Protein AF-A0A853IK47-F1 (afdb_monomer)

Sequence (95 aa):
MYAEGLRLYRAGRYDEAIARFAAVQAPTALRVQALKHTAFSYCVTNRLPSCQRAFQDALALAPGFRLSKAERGHPVWGPVFDKALLQSQPARRRR

Radius of gyration: 13.18 Å; Cα contacts (8 Å, |Δi|>4): 118; chains: 1; bounding box: 27×28×47 Å

Solvent-accessible surface area (backbone atoms only — not comparable to full-atom values): 5103 Å² total; per-residue (Å²): 92,56,69,58,15,51,52,29,45,77,68,68,41,34,73,62,12,37,59,29,24,72,69,37,77,67,56,65,71,54,26,35,55,28,26,49,51,37,14,52,39,25,34,80,66,73,37,52,71,60,15,29,47,29,42,32,53,26,35,72,77,33,77,83,67,73,76,53,77,75,59,47,67,37,86,68,53,21,62,39,47,53,52,23,51,64,68,65,40,72,74,70,84,80,122

pLDDT: mean 93.07, std 10.97, range [46.84, 98.5]

Foldseek 3Di:
DQVVLVVCLVVLVLVVSLVVLVPQDDDLVSNLVSLQSNLVSCQVVVVLVSNLVSLLVSCVSPVPDDDDPVVLPDPGSVVSNVVSNVVSPPPPPPD

InterPro domains:
  IPR011990 Tetratricopeptide-like helical domain superfamily [G3DSA:1.25.40.10] (1-75)
  IPR011990 Tetratricopeptide-like helical domain superfamily [SSF48452] (2-65)
  IPR047780 T6SS-associated TssQ-like [NF038027] (4-84)

Mean predicted aligned error: 3.92 Å

Nearest PDB structures (foldseek):
  6vfk-assembly1_A  TM=6.416E-01  e=1.457E-01  synthetic construct
  3u4t-assembly2_B  TM=7.000E-01  e=2.128E-01  Cytophaga hutchinsonii ATCC 33406
  6vl6-assembly1_B  TM=6.316E-01  e=2.246E-01  synthetic construct
  3ffl-assembly2_B  TM=6.043E-01  e=1.495E+00  Homo sapiens
  3ffl-assembly2_D  TM=6.724E-01  e=3.022E+00  Homo sapiens

Structure (mmCIF, N/CA/C/O backbone):
data_AF-A0A853IK47-F1
#
_entry.id   AF-A0A853IK47-F1
#
loop_
_atom_site.group_PDB
_atom_site.id
_atom_site.type_symbol
_atom_site.label_atom_id
_atom_site.label_alt_id
_atom_site.label_comp_id
_atom_site.label_asym_id
_atom_site.label_entity_id
_atom_site.label_seq_id
_atom_site.pdbx_PDB_ins_code
_atom_site.Cartn_x
_atom_site.Cartn_y
_atom_site.Cartn_z
_atom_site.occupancy
_atom_site.B_iso_or_equiv
_atom_site.auth_seq_id
_atom_site.auth_comp_id
_atom_site.auth_asym_id
_atom_site.auth_atom_id
_atom_site.pdbx_PDB_model_num
ATOM 1 N N . MET A 1 1 ? -7.854 10.060 -10.854 1.00 81.62 1 MET A N 1
ATOM 2 C CA . MET A 1 1 ? -6.660 10.048 -9.971 1.00 81.62 1 MET A CA 1
ATOM 3 C C . MET A 1 1 ? -6.225 8.623 -9.647 1.00 81.62 1 MET A C 1
ATOM 5 O O . MET A 1 1 ? -5.172 8.221 -10.119 1.00 81.62 1 MET A O 1
ATOM 9 N N . TYR A 1 2 ? -7.055 7.821 -8.965 1.00 93.69 2 TYR A N 1
ATOM 10 C CA . TYR A 1 2 ? -6.725 6.425 -8.633 1.00 93.69 2 TYR A CA 1
ATOM 11 C C . TYR A 1 2 ? -6.438 5.532 -9.856 1.00 93.69 2 TYR A C 1
ATOM 13 O O . TYR A 1 2 ? -5.408 4.867 -9.895 1.00 93.69 2 TYR A O 1
ATOM 21 N N . ALA A 1 3 ? -7.306 5.557 -10.877 1.00 96.44 3 ALA A N 1
ATOM 22 C CA . ALA A 1 3 ? -7.141 4.736 -12.083 1.00 96.44 3 ALA A CA 1
ATOM 23 C C . ALA A 1 3 ? -5.807 4.998 -12.807 1.00 96.44 3 ALA A C 1
ATOM 25 O O . ALA A 1 3 ? -5.150 4.070 -13.270 1.00 96.44 3 ALA A O 1
ATOM 26 N N . GLU A 1 4 ? -5.377 6.258 -12.836 1.00 96.44 4 GLU A N 1
ATOM 27 C CA . GLU A 1 4 ? -4.102 6.647 -13.434 1.00 96.44 4 GLU A CA 1
ATOM 28 C C . GLU A 1 4 ? -2.909 6.181 -12.592 1.00 96.44 4 GLU A C 1
ATOM 30 O O . GLU A 1 4 ? -1.946 5.647 -13.136 1.00 96.44 4 GLU A O 1
ATOM 35 N N . GLY A 1 5 ? -2.994 6.283 -11.260 1.00 97.38 5 GLY A N 1
ATOM 36 C CA . GLY A 1 5 ? -1.997 5.678 -10.372 1.00 97.38 5 GLY A CA 1
ATOM 37 C C . GLY A 1 5 ? -1.875 4.167 -10.585 1.00 97.38 5 GLY A C 1
ATOM 38 O O . GLY A 1 5 ? -0.770 3.638 -10.653 1.00 97.38 5 GLY A O 1
ATOM 39 N N . LEU A 1 6 ? -2.997 3.470 -10.787 1.00 97.88 6 LEU A N 1
ATOM 40 C CA . LEU A 1 6 ? -2.998 2.033 -11.059 1.00 97.88 6 LEU A CA 1
ATOM 41 C C . LEU A 1 6 ? -2.357 1.692 -12.411 1.00 97.88 6 LEU A C 1
ATOM 43 O O . LEU A 1 6 ? -1.638 0.697 -12.516 1.00 97.88 6 LEU A O 1
ATOM 47 N N . ARG A 1 7 ? -2.583 2.518 -13.439 1.00 98.25 7 ARG A N 1
ATOM 48 C CA . ARG A 1 7 ? -1.923 2.377 -14.743 1.00 98.25 7 ARG A CA 1
ATOM 49 C C . ARG A 1 7 ? -0.406 2.528 -14.612 1.00 98.25 7 ARG A C 1
ATOM 51 O O . ARG A 1 7 ? 0.329 1.696 -15.134 1.00 98.25 7 ARG A O 1
ATOM 58 N N . LEU A 1 8 ? 0.054 3.543 -13.879 1.00 98.38 8 LEU A N 1
ATOM 59 C CA . LEU A 1 8 ? 1.479 3.784 -13.623 1.00 98.38 8 LEU A CA 1
ATOM 60 C C . LEU A 1 8 ? 2.118 2.647 -12.817 1.00 98.38 8 LEU A C 1
ATOM 62 O O . LEU A 1 8 ? 3.186 2.168 -13.185 1.00 98.38 8 LEU A O 1
ATOM 66 N N . TYR A 1 9 ? 1.431 2.157 -11.781 1.00 97.94 9 TYR A N 1
ATOM 67 C CA . TYR A 1 9 ? 1.873 1.014 -10.979 1.00 97.94 9 TYR A CA 1
ATOM 68 C C . TYR A 1 9 ? 2.083 -0.237 -11.841 1.00 97.94 9 TYR A C 1
ATOM 70 O O . TYR A 1 9 ? 3.137 -0.863 -11.780 1.00 97.94 9 TYR A O 1
ATOM 78 N N . ARG A 1 10 ? 1.107 -0.570 -12.696 1.00 97.38 10 ARG A N 1
ATOM 79 C CA . ARG A 1 10 ? 1.197 -1.715 -13.620 1.00 97.38 10 ARG A CA 1
ATOM 80 C C . ARG A 1 10 ? 2.299 -1.553 -14.667 1.00 97.38 10 ARG A C 1
ATOM 82 O O . ARG A 1 10 ? 2.831 -2.550 -15.133 1.00 97.38 10 ARG A O 1
ATOM 89 N N . ALA A 1 11 ? 2.646 -0.316 -15.012 1.00 97.81 11 ALA A N 1
ATOM 90 C CA . ALA A 1 11 ? 3.756 0.004 -15.904 1.00 97.81 11 ALA A CA 1
ATOM 91 C C . ALA A 1 11 ? 5.128 0.022 -15.196 1.00 97.81 11 ALA A C 1
ATOM 93 O O . ALA A 1 11 ? 6.120 0.384 -15.820 1.00 97.81 11 ALA A O 1
ATOM 94 N N . GLY A 1 12 ? 5.199 -0.295 -13.896 1.00 97.62 12 GLY A N 1
ATOM 95 C CA . GLY A 1 12 ? 6.439 -0.250 -13.112 1.00 97.62 12 GLY A CA 1
ATOM 96 C C . GLY A 1 12 ? 6.904 1.162 -12.728 1.00 97.62 12 GLY A C 1
ATOM 97 O O . GLY A 1 12 ? 7.971 1.325 -12.142 1.00 97.62 12 GLY A O 1
ATOM 98 N N . ARG A 1 13 ? 6.109 2.201 -13.016 1.00 98.25 13 ARG A N 1
ATOM 99 C CA . ARG A 1 13 ? 6.413 3.609 -12.705 1.00 98.25 13 ARG A CA 1
ATOM 100 C C . ARG A 1 13 ? 5.982 3.936 -11.276 1.00 98.25 13 ARG A C 1
ATOM 102 O O . ARG A 1 13 ? 5.025 4.676 -11.047 1.00 98.25 13 ARG A O 1
ATOM 109 N N . TYR A 1 14 ? 6.658 3.323 -10.309 1.00 97.88 14 TYR A N 1
ATOM 110 C CA . TYR A 1 14 ? 6.227 3.301 -8.909 1.00 97.88 14 TYR A CA 1
ATOM 111 C C . TYR A 1 14 ? 6.195 4.681 -8.245 1.00 97.88 14 TYR A C 1
ATOM 113 O O . TYR A 1 14 ? 5.230 4.987 -7.551 1.00 97.88 14 TYR A O 1
ATOM 121 N N . ASP A 1 15 ? 7.191 5.537 -8.479 1.00 97.69 15 ASP A N 1
ATOM 122 C CA . ASP A 1 15 ? 7.238 6.871 -7.857 1.00 97.69 15 ASP A CA 1
ATOM 123 C C . ASP A 1 15 ? 6.114 7.782 -8.346 1.00 97.69 15 ASP A C 1
ATOM 125 O O . ASP A 1 15 ? 5.463 8.483 -7.568 1.00 97.69 15 ASP A O 1
ATOM 129 N N . GLU A 1 16 ? 5.806 7.704 -9.634 1.00 97.94 16 GLU A N 1
ATOM 130 C CA . GLU A 1 16 ? 4.702 8.455 -10.214 1.00 97.94 16 GLU A CA 1
ATOM 131 C C . GLU A 1 16 ? 3.354 7.903 -9.760 1.00 97.94 16 GLU A C 1
ATOM 133 O O . GLU A 1 16 ? 2.442 8.673 -9.458 1.00 97.94 16 GLU A O 1
ATOM 138 N N . ALA A 1 17 ? 3.230 6.577 -9.651 1.00 98.38 17 ALA A N 1
ATOM 139 C CA . ALA A 1 17 ? 2.044 5.943 -9.095 1.00 98.38 17 ALA A CA 1
ATOM 140 C C . ALA A 1 17 ? 1.776 6.429 -7.663 1.00 98.38 17 ALA A C 1
ATOM 142 O O . ALA A 1 17 ? 0.657 6.849 -7.367 1.00 98.38 17 ALA A O 1
ATOM 143 N N . ILE A 1 18 ? 2.806 6.456 -6.807 1.00 98.19 18 ILE A N 1
ATOM 144 C CA . ILE A 1 18 ? 2.731 6.967 -5.430 1.00 98.19 18 ILE A CA 1
ATOM 145 C C . ILE A 1 18 ? 2.212 8.410 -5.412 1.00 98.19 18 ILE A C 1
ATOM 147 O O . ILE A 1 18 ? 1.270 8.710 -4.674 1.00 98.19 18 ILE A O 1
ATOM 151 N N . ALA A 1 19 ? 2.752 9.287 -6.264 1.00 97.50 19 ALA A N 1
ATOM 152 C CA . ALA A 1 19 ? 2.289 10.671 -6.360 1.00 97.50 19 ALA A CA 1
ATOM 153 C C . ALA A 1 19 ? 0.802 10.763 -6.759 1.00 97.50 19 ALA A C 1
ATOM 155 O O . ALA A 1 19 ? 0.050 11.559 -6.195 1.00 97.50 19 ALA A O 1
ATOM 156 N N . ARG A 1 20 ? 0.334 9.916 -7.689 1.00 97.69 20 ARG A N 1
ATOM 157 C CA . ARG A 1 20 ? -1.089 9.882 -8.084 1.00 97.69 20 ARG A CA 1
ATOM 158 C C . ARG A 1 20 ? -1.998 9.299 -7.007 1.00 97.69 20 ARG A C 1
ATOM 160 O O . ARG A 1 20 ? -3.140 9.743 -6.889 1.00 97.69 20 ARG A O 1
ATOM 167 N N . PHE A 1 21 ? -1.521 8.329 -6.231 1.00 98.12 21 PHE A N 1
ATOM 168 C CA . PHE A 1 21 ? -2.264 7.766 -5.105 1.00 98.12 21 PHE A CA 1
ATOM 169 C C . PHE A 1 21 ? -2.404 8.760 -3.951 1.00 98.12 21 PHE A C 1
ATOM 171 O O . PHE A 1 21 ? -3.468 8.810 -3.340 1.00 98.12 21 PHE A O 1
ATOM 178 N N . ALA A 1 22 ? -1.393 9.598 -3.700 1.00 95.75 22 ALA A N 1
ATOM 179 C CA . ALA A 1 22 ? -1.442 10.633 -2.664 1.00 95.75 22 ALA A CA 1
ATOM 180 C C . ALA A 1 22 ? -2.548 11.681 -2.895 1.00 95.75 22 ALA A C 1
ATOM 182 O O . ALA A 1 22 ? -3.057 12.259 -1.940 1.00 95.75 22 ALA A O 1
ATOM 183 N N . ALA A 1 23 ? -2.964 11.896 -4.147 1.00 96.19 23 ALA A N 1
ATOM 184 C CA . ALA A 1 23 ? -4.064 12.798 -4.487 1.00 96.19 23 ALA A CA 1
ATOM 185 C C . ALA A 1 23 ? -5.466 12.202 -4.221 1.00 96.19 23 ALA A C 1
ATOM 187 O O . ALA A 1 23 ? -6.475 12.892 -4.373 1.00 96.19 23 ALA A O 1
ATOM 188 N N . VAL A 1 24 ? -5.571 10.917 -3.861 1.00 96.31 24 VAL A N 1
ATOM 189 C CA . VAL A 1 24 ? -6.858 10.242 -3.635 1.00 96.31 24 VAL A CA 1
ATOM 190 C C . VAL A 1 24 ? -7.356 10.509 -2.215 1.00 96.31 24 VAL A C 1
ATOM 192 O O . VAL A 1 24 ? -6.972 9.823 -1.270 1.00 96.31 24 VAL A O 1
ATOM 195 N N . GLN A 1 25 ? -8.273 11.467 -2.078 1.00 92.81 25 GLN A N 1
ATOM 196 C CA . GLN A 1 25 ? -8.788 11.886 -0.768 1.00 92.81 25 GLN A CA 1
ATOM 197 C C . GLN A 1 25 ? -10.116 11.224 -0.378 1.00 92.81 25 GLN A C 1
ATOM 199 O O . GLN A 1 25 ? -10.356 10.986 0.806 1.00 92.81 25 GLN A O 1
ATOM 204 N N . ALA A 1 26 ? -10.965 10.894 -1.355 1.00 91.44 26 ALA A N 1
ATOM 205 C CA . ALA A 1 26 ? -12.295 10.333 -1.133 1.00 91.44 26 ALA A CA 1
ATOM 206 C C . ALA A 1 26 ? -12.741 9.428 -2.304 1.00 91.44 26 ALA A C 1
ATOM 208 O O . ALA A 1 26 ? -12.243 9.589 -3.422 1.00 91.44 26 ALA A O 1
ATOM 209 N N . PRO A 1 27 ? -13.687 8.496 -2.073 1.00 95.44 27 PRO A N 1
ATOM 210 C CA . PRO A 1 27 ? -14.191 8.072 -0.760 1.00 95.44 27 PRO A CA 1
ATOM 211 C C . PRO A 1 27 ? -13.119 7.319 0.049 1.00 95.44 27 PRO A C 1
ATOM 213 O O . PRO A 1 27 ? -12.131 6.847 -0.515 1.00 95.44 27 PRO A O 1
ATOM 216 N N . THR A 1 28 ? -13.314 7.162 1.364 1.00 96.00 28 THR A N 1
ATOM 217 C CA . THR A 1 28 ? -12.350 6.485 2.261 1.00 96.00 28 THR A CA 1
ATOM 218 C C . THR A 1 28 ? -11.940 5.106 1.747 1.00 96.00 28 THR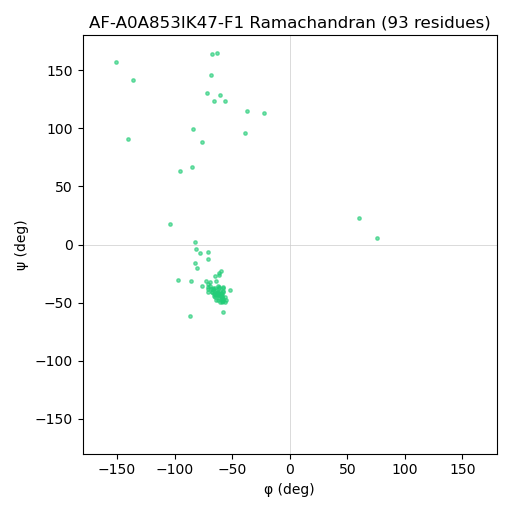 A C 1
ATOM 220 O O . THR A 1 28 ? -10.761 4.764 1.780 1.00 96.00 28 THR A O 1
ATOM 223 N N . ALA A 1 29 ? -12.880 4.338 1.186 1.00 95.69 29 ALA A N 1
ATOM 224 C CA . ALA A 1 29 ? -12.590 3.039 0.584 1.00 95.69 29 ALA A CA 1
ATOM 225 C C . ALA A 1 29 ? -11.556 3.134 -0.554 1.00 95.69 29 ALA A C 1
ATOM 227 O O . ALA A 1 29 ? -10.628 2.328 -0.618 1.00 95.69 29 ALA A O 1
ATOM 228 N N . LEU A 1 30 ? -11.668 4.147 -1.420 1.00 97.00 30 LEU A N 1
ATOM 229 C CA . LEU A 1 30 ? -10.725 4.367 -2.516 1.00 97.00 30 LEU A CA 1
ATOM 230 C C . LEU A 1 30 ? -9.367 4.855 -1.999 1.00 97.00 30 LEU A C 1
ATOM 232 O O . LEU A 1 30 ? -8.332 4.430 -2.507 1.00 97.00 30 LEU A O 1
ATOM 236 N N . ARG A 1 31 ? -9.359 5.684 -0.948 1.00 97.56 31 ARG A N 1
ATOM 237 C CA . ARG A 1 31 ? -8.130 6.117 -0.267 1.00 97.56 31 ARG A CA 1
ATOM 238 C C . ARG A 1 31 ? -7.378 4.940 0.363 1.00 97.56 31 ARG A C 1
ATOM 240 O O . ARG A 1 31 ? -6.162 4.855 0.225 1.00 97.56 31 ARG A O 1
ATOM 247 N N . VAL A 1 32 ? -8.082 3.985 0.974 1.00 98.06 32 VAL A N 1
ATOM 248 C CA . VAL A 1 32 ? -7.483 2.739 1.493 1.00 98.06 32 VAL A CA 1
ATOM 249 C C . VAL A 1 32 ? -6.868 1.910 0.362 1.00 98.06 32 VAL A C 1
ATOM 251 O O . VAL A 1 32 ? -5.743 1.429 0.496 1.00 98.06 32 VAL A O 1
ATOM 254 N N . GLN A 1 33 ? -7.548 1.783 -0.784 1.00 97.88 33 GLN A N 1
ATOM 255 C CA . GLN A 1 33 ? -6.976 1.094 -1.948 1.00 97.88 33 GLN A CA 1
ATOM 256 C C . GLN A 1 33 ? -5.752 1.824 -2.523 1.00 97.88 33 GLN A C 1
ATOM 258 O O . GLN A 1 33 ? -4.794 1.175 -2.943 1.00 97.88 33 GLN A O 1
ATOM 263 N N . ALA A 1 34 ? -5.760 3.158 -2.532 1.00 98.31 34 ALA A N 1
ATOM 264 C CA . ALA A 1 34 ? -4.617 3.964 -2.951 1.00 98.31 34 ALA A CA 1
ATOM 265 C C . ALA A 1 34 ? -3.412 3.728 -2.026 1.00 98.31 34 ALA A C 1
ATOM 267 O O . ALA A 1 34 ? -2.326 3.413 -2.506 1.00 98.31 34 ALA A O 1
ATOM 268 N N . LEU A 1 35 ? -3.619 3.761 -0.705 1.00 98.38 35 LEU A N 1
ATOM 269 C CA . LEU A 1 35 ? -2.580 3.470 0.288 1.00 98.38 35 LEU A CA 1
ATOM 270 C C . LEU A 1 35 ? -2.034 2.041 0.172 1.00 98.38 35 LEU A C 1
ATOM 272 O O . LEU A 1 35 ? -0.825 1.849 0.284 1.00 98.38 35 LEU A O 1
ATOM 276 N N . LYS A 1 36 ? -2.885 1.049 -0.129 1.00 98.31 36 LYS A N 1
ATOM 277 C CA . LYS A 1 36 ? -2.440 -0.324 -0.418 1.00 98.31 36 LYS A CA 1
ATOM 278 C C . LYS A 1 36 ? -1.433 -0.354 -1.572 1.00 98.31 36 LYS A C 1
ATOM 280 O O . LYS A 1 36 ? -0.372 -0.961 -1.450 1.00 98.31 36 LYS A O 1
ATOM 285 N N . HIS A 1 37 ? -1.743 0.302 -2.690 1.00 98.38 37 HIS A N 1
ATOM 286 C CA . HIS A 1 37 ? -0.841 0.322 -3.844 1.00 98.38 37 HIS A CA 1
ATOM 287 C C . HIS A 1 37 ? 0.399 1.190 -3.623 1.00 98.38 37 HIS A C 1
ATOM 289 O O . HIS A 1 37 ? 1.473 0.835 -4.111 1.00 98.38 37 HIS A O 1
ATOM 295 N N . THR A 1 38 ? 0.298 2.263 -2.838 1.00 98.50 38 THR A N 1
ATOM 296 C CA . THR A 1 38 ? 1.460 3.012 -2.339 1.00 98.50 38 THR A CA 1
ATOM 297 C C . THR A 1 38 ? 2.388 2.106 -1.526 1.00 98.50 38 THR A C 1
ATOM 299 O O . THR A 1 38 ? 3.589 2.074 -1.786 1.00 98.50 38 THR A O 1
ATOM 302 N N . ALA A 1 39 ? 1.845 1.304 -0.604 1.00 98.38 39 ALA A N 1
ATOM 303 C CA . ALA A 1 39 ? 2.626 0.353 0.181 1.00 98.38 39 ALA A CA 1
ATOM 304 C C . ALA A 1 39 ? 3.320 -0.681 -0.717 1.00 98.38 39 ALA A C 1
ATOM 306 O O . ALA A 1 39 ? 4.535 -0.848 -0.636 1.00 98.38 39 ALA A O 1
ATOM 307 N N . PHE A 1 40 ? 2.587 -1.307 -1.644 1.00 98.31 40 PHE A N 1
ATOM 308 C CA . PHE A 1 40 ? 3.177 -2.243 -2.607 1.00 98.31 40 PHE A CA 1
ATOM 309 C C . PHE A 1 40 ? 4.309 -1.603 -3.412 1.00 98.31 40 PHE A C 1
ATOM 311 O O . PHE A 1 40 ? 5.377 -2.199 -3.521 1.00 98.31 40 PHE A O 1
ATOM 318 N N . SER A 1 41 ? 4.104 -0.380 -3.907 1.00 98.25 41 SER A N 1
ATOM 319 C CA . SER A 1 41 ? 5.103 0.384 -4.665 1.00 98.25 41 SER A CA 1
ATOM 320 C C . SER A 1 41 ? 6.381 0.614 -3.856 1.00 98.25 41 SER A C 1
ATOM 322 O O . SER A 1 41 ? 7.480 0.393 -4.361 1.00 98.25 41 SER A O 1
ATOM 324 N N . TYR A 1 42 ? 6.264 0.990 -2.579 1.00 98.50 42 TYR A N 1
ATOM 325 C CA . TYR A 1 42 ? 7.419 1.120 -1.688 1.00 98.50 42 TYR A CA 1
ATOM 326 C C . TYR A 1 42 ? 8.108 -0.218 -1.419 1.00 98.50 42 TYR A C 1
ATOM 328 O O . TYR A 1 42 ? 9.334 -0.294 -1.446 1.00 98.50 42 TYR A O 1
ATOM 336 N N . CYS A 1 43 ? 7.342 -1.284 -1.195 1.00 97.62 43 CYS A N 1
ATOM 337 C CA . CYS A 1 43 ? 7.901 -2.601 -0.914 1.00 97.62 43 CYS A CA 1
ATOM 338 C C . CYS A 1 43 ? 8.712 -3.157 -2.096 1.00 97.62 43 CYS A C 1
ATOM 340 O O . CYS A 1 43 ? 9.847 -3.582 -1.901 1.00 97.62 43 CYS A O 1
ATOM 342 N N . VAL A 1 44 ? 8.183 -3.105 -3.323 1.00 96.81 44 VAL A N 1
ATOM 343 C CA . VAL A 1 44 ? 8.895 -3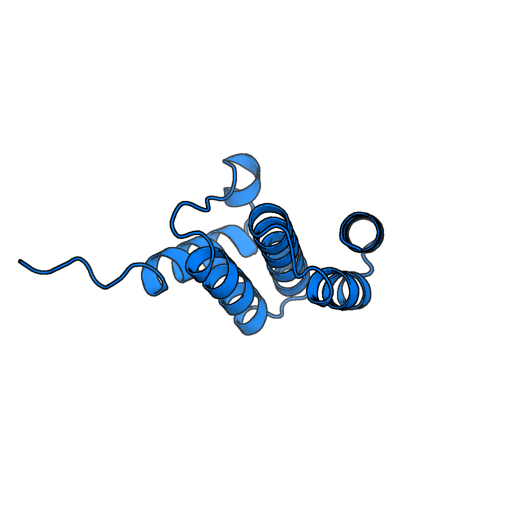.620 -4.514 1.00 96.81 44 VAL A CA 1
ATOM 344 C C . VAL A 1 44 ? 10.087 -2.756 -4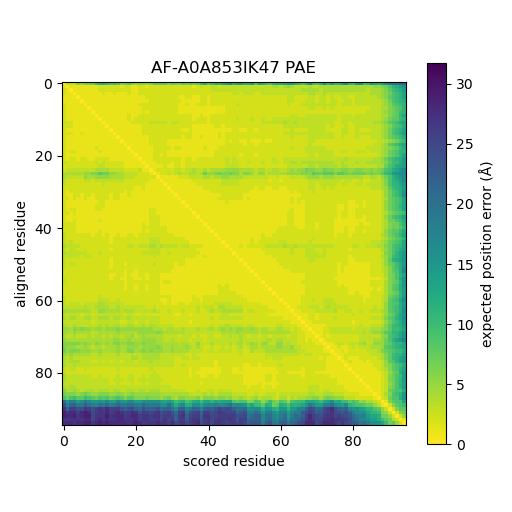.933 1.00 96.81 44 VAL A C 1
ATOM 346 O O . VAL A 1 44 ? 10.920 -3.195 -5.715 1.00 96.81 44 VAL A O 1
ATOM 349 N N . THR A 1 45 ? 10.200 -1.546 -4.382 1.00 96.94 45 THR A N 1
ATOM 350 C CA . THR A 1 45 ? 11.353 -0.647 -4.559 1.00 96.94 45 THR A CA 1
ATOM 351 C C . THR A 1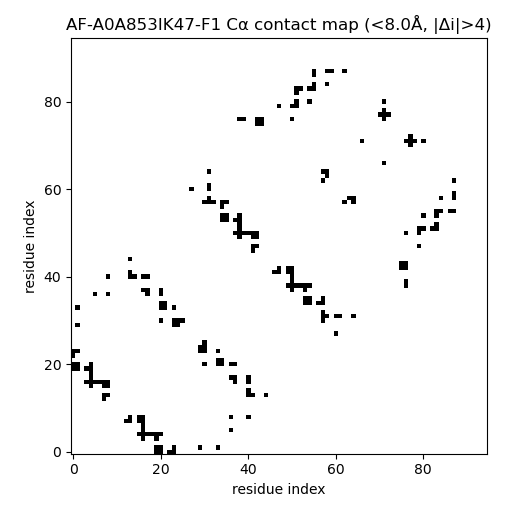 45 ? 12.270 -0.617 -3.331 1.00 96.94 45 THR A C 1
ATOM 353 O O . THR A 1 45 ? 13.062 0.307 -3.171 1.00 96.94 45 THR A O 1
ATOM 356 N N . ASN A 1 46 ? 12.163 -1.619 -2.450 1.00 96.25 46 ASN A N 1
ATOM 357 C CA . ASN A 1 46 ? 12.996 -1.807 -1.257 1.00 96.25 46 ASN A CA 1
ATOM 358 C C . ASN A 1 46 ? 12.946 -0.659 -0.220 1.00 96.25 46 ASN A C 1
ATOM 360 O O . ASN A 1 46 ? 13.838 -0.501 0.611 1.00 96.25 46 ASN A O 1
ATOM 364 N N . ARG A 1 47 ? 11.872 0.138 -0.215 1.00 97.94 47 ARG A N 1
ATOM 365 C CA . ARG A 1 47 ? 11.631 1.232 0.745 1.00 97.94 47 ARG A CA 1
ATOM 366 C C . ARG A 1 47 ? 10.752 0.750 1.898 1.00 97.94 47 ARG A C 1
ATOM 368 O O . ARG A 1 47 ? 9.621 1.199 2.086 1.00 97.94 47 ARG A O 1
ATOM 375 N N . LEU A 1 48 ? 11.266 -0.212 2.665 1.00 96.19 48 LEU A N 1
ATOM 376 C CA . LEU A 1 48 ? 10.483 -0.952 3.664 1.00 96.19 48 LEU A CA 1
ATOM 377 C C . LEU A 1 48 ? 9.854 -0.081 4.772 1.00 96.19 48 LEU A C 1
ATOM 379 O O . LEU A 1 48 ? 8.680 -0.311 5.073 1.00 96.19 48 LEU A O 1
ATOM 383 N N . PRO A 1 49 ? 10.533 0.938 5.347 1.00 96.69 49 PRO A N 1
ATOM 384 C CA . PRO A 1 49 ? 9.909 1.808 6.349 1.00 96.69 49 PRO A CA 1
ATOM 385 C C . PRO A 1 49 ? 8.675 2.545 5.809 1.00 96.69 49 PRO A C 1
ATOM 387 O O . PRO A 1 49 ? 7.632 2.581 6.462 1.00 96.69 49 PRO A O 1
ATOM 390 N N . SER A 1 50 ? 8.761 3.068 4.582 1.00 97.94 50 SER A N 1
ATOM 391 C CA . SER A 1 50 ? 7.645 3.735 3.901 1.00 97.94 50 SER A CA 1
ATOM 392 C C . SER A 1 50 ? 6.528 2.756 3.536 1.00 97.94 50 SER A C 1
ATOM 394 O O . SER A 1 50 ? 5.354 3.087 3.689 1.00 97.94 50 SER A O 1
ATOM 396 N N . CYS A 1 51 ? 6.876 1.533 3.117 1.00 97.94 51 CYS A N 1
ATOM 397 C CA . CYS A 1 51 ? 5.897 0.476 2.857 1.00 97.94 51 CYS A CA 1
ATOM 398 C C . CYS A 1 51 ? 5.069 0.155 4.110 1.00 97.94 51 CYS A C 1
ATOM 400 O O . CYS A 1 51 ? 3.838 0.163 4.068 1.00 97.94 51 CYS A O 1
ATOM 402 N N . GLN A 1 52 ? 5.745 -0.065 5.240 1.00 97.56 52 GLN A N 1
ATOM 403 C CA . GLN A 1 52 ? 5.100 -0.344 6.520 1.00 97.56 52 GLN A CA 1
ATOM 404 C C . GLN A 1 52 ? 4.190 0.812 6.945 1.00 97.56 52 GLN A C 1
ATOM 406 O O . GLN A 1 52 ? 3.046 0.581 7.338 1.00 97.56 52 GLN A O 1
ATOM 411 N N . ARG A 1 53 ? 4.668 2.056 6.815 1.00 98.00 53 ARG A N 1
ATOM 412 C CA . ARG A 1 53 ? 3.890 3.245 7.171 1.00 98.00 53 ARG A CA 1
ATOM 413 C C . ARG A 1 53 ? 2.622 3.390 6.330 1.00 98.00 53 ARG A C 1
ATOM 415 O O . ARG A 1 53 ? 1.557 3.626 6.886 1.00 98.00 53 ARG A O 1
ATOM 422 N N . ALA A 1 54 ? 2.702 3.170 5.019 1.00 98.06 54 ALA A N 1
ATOM 423 C CA . ALA A 1 54 ? 1.532 3.241 4.145 1.00 98.06 54 ALA A CA 1
ATOM 424 C C . ALA A 1 54 ? 0.455 2.201 4.517 1.00 98.06 54 ALA A C 1
ATOM 426 O O . ALA A 1 54 ? -0.740 2.503 4.477 1.00 98.06 54 ALA A O 1
ATOM 427 N N . PHE A 1 55 ? 0.852 0.995 4.946 1.00 98.12 55 PHE A N 1
ATOM 428 C CA . PHE A 1 55 ? -0.098 0.021 5.491 1.00 98.12 55 PHE A CA 1
ATOM 429 C C . PHE A 1 55 ? -0.705 0.461 6.824 1.00 98.12 55 PHE A C 1
ATOM 431 O O . PHE A 1 55 ? -1.906 0.287 7.020 1.00 98.12 55 PHE A O 1
ATOM 438 N N . GLN A 1 56 ? 0.089 1.040 7.727 1.00 97.62 56 GLN A N 1
ATOM 439 C CA . GLN A 1 56 ? -0.422 1.581 8.990 1.00 97.62 56 GLN A CA 1
ATOM 440 C C . GLN A 1 56 ? -1.446 2.693 8.749 1.00 97.62 56 GLN A C 1
ATOM 442 O O . GLN A 1 56 ? -2.494 2.696 9.387 1.00 97.62 56 GLN A O 1
ATOM 447 N N . ASP A 1 57 ? -1.189 3.588 7.794 1.00 97.31 57 ASP A N 1
ATOM 448 C CA . ASP A 1 57 ? -2.124 4.652 7.428 1.00 97.31 57 ASP A CA 1
ATOM 449 C C . ASP A 1 57 ? -3.426 4.067 6.842 1.00 97.31 57 ASP A C 1
ATOM 451 O O . ASP A 1 57 ? -4.522 4.525 7.170 1.00 97.31 57 ASP A O 1
ATOM 455 N N . ALA A 1 58 ? -3.337 3.006 6.028 1.00 97.50 58 ALA A N 1
ATOM 456 C CA . ALA A 1 58 ? -4.516 2.295 5.524 1.00 97.50 58 ALA A CA 1
ATOM 457 C C . ALA A 1 58 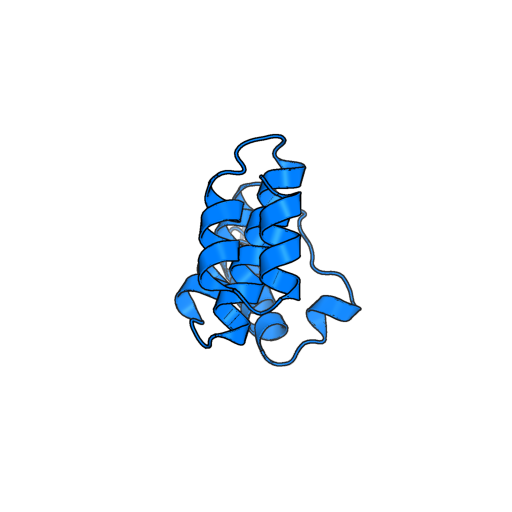? -5.332 1.657 6.663 1.00 97.50 58 ALA A C 1
ATOM 459 O O . ALA A 1 58 ? -6.560 1.755 6.677 1.00 97.50 58 ALA A O 1
ATOM 460 N N . LEU A 1 59 ? -4.653 1.037 7.631 1.00 96.75 59 LEU A N 1
ATOM 461 C CA . LEU A 1 59 ? -5.264 0.414 8.807 1.00 96.75 59 LEU A CA 1
ATOM 462 C C . LEU A 1 59 ? -5.858 1.442 9.776 1.00 96.75 59 LEU A C 1
ATOM 464 O O . LEU A 1 59 ? -6.880 1.163 10.396 1.00 96.75 59 LEU A O 1
ATOM 468 N N . ALA A 1 60 ? -5.271 2.634 9.882 1.00 95.81 60 ALA A N 1
ATOM 469 C CA . ALA A 1 60 ? -5.821 3.729 10.675 1.00 95.81 60 ALA A CA 1
ATOM 470 C C . ALA A 1 60 ? -7.148 4.246 10.091 1.00 95.81 60 ALA A C 1
ATOM 472 O O . ALA A 1 60 ? -8.069 4.559 10.841 1.00 95.81 60 ALA A O 1
ATOM 473 N N . LEU A 1 61 ? -7.269 4.295 8.758 1.00 95.75 61 LEU A N 1
ATOM 474 C CA . LEU A 1 61 ? -8.517 4.667 8.078 1.00 95.75 61 LEU A CA 1
ATOM 475 C C . LEU A 1 61 ? -9.561 3.546 8.091 1.00 95.75 61 LEU A C 1
ATOM 477 O O . LEU A 1 61 ? -10.759 3.814 8.153 1.00 95.75 61 LEU A O 1
ATOM 481 N N . ALA A 1 62 ? -9.116 2.294 7.995 1.00 95.38 62 ALA A N 1
ATOM 482 C CA . ALA A 1 62 ? -9.976 1.121 7.990 1.00 95.38 62 ALA A CA 1
ATOM 483 C C . ALA A 1 62 ? -9.334 -0.018 8.802 1.00 95.38 62 ALA A C 1
ATOM 485 O O . ALA A 1 62 ? -8.640 -0.861 8.232 1.00 95.38 62 ALA A O 1
ATOM 486 N N . PRO A 1 63 ? -9.614 -0.125 10.116 1.00 94.38 63 PRO A N 1
ATOM 487 C CA . PRO A 1 63 ? -9.037 -1.173 10.972 1.00 94.38 63 PRO A CA 1
ATOM 488 C C . PRO A 1 63 ? -9.365 -2.608 10.525 1.00 94.38 63 PRO A C 1
ATOM 490 O O . PRO A 1 63 ? -8.638 -3.559 10.830 1.00 94.38 63 PRO A O 1
ATOM 493 N N . GLY A 1 64 ? -10.457 -2.777 9.772 1.00 93.50 64 GLY A N 1
ATOM 494 C CA . GLY A 1 64 ? -10.861 -4.037 9.142 1.00 93.50 64 GLY A CA 1
ATOM 495 C C . GLY A 1 64 ? -10.150 -4.356 7.821 1.00 93.50 64 GLY A C 1
ATOM 496 O O . GLY A 1 64 ? -10.372 -5.430 7.271 1.00 93.50 64 GLY A O 1
ATOM 497 N N . PHE A 1 65 ? -9.300 -3.466 7.297 1.00 95.38 65 PHE A N 1
ATOM 498 C CA . PHE A 1 65 ? -8.583 -3.686 6.042 1.00 95.38 65 PHE A CA 1
ATOM 499 C C . PHE A 1 65 ? -7.679 -4.918 6.131 1.00 95.38 65 PHE A C 1
ATOM 501 O O . PHE A 1 65 ? -6.881 -5.069 7.060 1.00 95.38 65 PHE A O 1
ATOM 508 N N . ARG A 1 66 ? -7.802 -5.815 5.153 1.00 94.94 66 ARG A N 1
ATOM 509 C CA . ARG A 1 66 ? -6.985 -7.023 5.032 1.00 94.94 66 ARG A CA 1
ATOM 510 C C . ARG A 1 66 ? -6.552 -7.197 3.585 1.00 94.94 66 ARG A C 1
ATOM 512 O O . ARG A 1 66 ? -7.340 -6.978 2.668 1.00 94.94 66 ARG A O 1
ATOM 519 N N . LEU A 1 67 ? -5.312 -7.637 3.402 1.00 95.75 67 LEU A N 1
ATOM 520 C CA . LEU A 1 67 ? -4.848 -8.156 2.123 1.00 95.75 67 LEU A CA 1
ATOM 521 C C . LEU A 1 67 ? -5.534 -9.492 1.808 1.00 95.75 67 LEU A C 1
ATOM 523 O O . LEU A 1 67 ? -5.801 -10.298 2.708 1.00 95.75 67 LEU A O 1
ATOM 527 N N . SER A 1 68 ? -5.795 -9.734 0.525 1.00 94.12 68 SER A N 1
ATOM 528 C CA . SER A 1 68 ? -6.284 -11.027 0.042 1.00 94.12 68 SER A CA 1
ATOM 529 C C . SER A 1 68 ? -5.252 -12.137 0.280 1.00 94.12 68 SER A C 1
ATOM 531 O O . SER A 1 68 ? -4.072 -11.881 0.529 1.00 94.12 68 SER A O 1
ATOM 533 N N . LYS A 1 69 ? -5.679 -13.404 0.183 1.00 89.88 69 LYS A N 1
ATOM 534 C CA . LYS A 1 69 ? -4.776 -14.559 0.346 1.00 89.88 69 LYS A CA 1
ATOM 535 C C . LYS A 1 69 ? -3.612 -14.524 -0.653 1.00 89.88 69 LYS A C 1
ATOM 537 O O . LYS A 1 69 ? -2.485 -14.800 -0.260 1.00 89.88 69 LYS A O 1
ATOM 542 N N .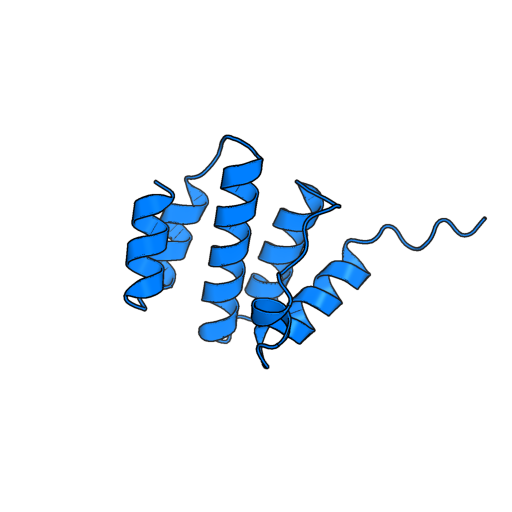 ALA A 1 70 ? -3.886 -14.147 -1.903 1.00 91.25 70 ALA A N 1
ATOM 543 C CA . ALA A 1 70 ? -2.871 -14.024 -2.944 1.00 91.25 70 ALA A CA 1
ATOM 544 C C . ALA A 1 70 ? -1.876 -12.894 -2.639 1.00 91.25 70 ALA A C 1
ATOM 546 O O . ALA A 1 70 ? -0.671 -13.100 -2.724 1.00 91.25 70 ALA A O 1
ATOM 547 N N . GLU A 1 71 ? -2.365 -11.726 -2.212 1.00 93.56 71 GLU A N 1
ATOM 548 C CA . GLU A 1 71 ? -1.495 -10.604 -1.846 1.00 93.56 71 GLU A CA 1
ATOM 549 C C . GLU A 1 71 ? -0.632 -10.948 -0.624 1.00 93.56 71 GLU A C 1
ATOM 551 O O . GLU A 1 71 ? 0.572 -10.727 -0.655 1.00 93.56 71 GLU A O 1
ATOM 556 N N . ARG A 1 72 ? -1.186 -11.548 0.438 1.00 91.31 72 ARG A N 1
A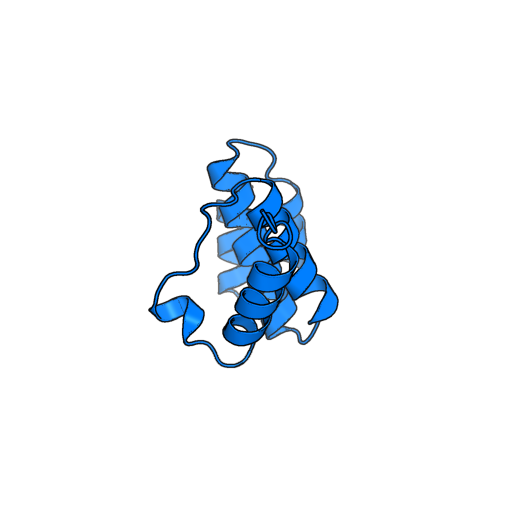TOM 557 C CA . ARG A 1 72 ? -0.386 -11.916 1.626 1.00 91.31 72 ARG A CA 1
ATOM 558 C C . ARG A 1 72 ? 0.737 -12.912 1.338 1.00 91.31 72 ARG A C 1
ATOM 560 O O . ARG A 1 72 ? 1.713 -12.919 2.075 1.00 91.31 72 ARG A O 1
ATOM 567 N N . GLY A 1 73 ? 0.616 -13.721 0.285 1.00 92.00 73 GLY A N 1
ATOM 568 C CA . GLY A 1 73 ? 1.642 -14.688 -0.112 1.00 92.00 73 GLY A CA 1
ATOM 569 C C . GLY A 1 73 ? 2.913 -14.071 -0.705 1.00 92.00 73 GLY A C 1
ATOM 570 O O . GLY A 1 73 ? 3.870 -14.796 -0.959 1.00 92.00 73 GLY A O 1
ATOM 571 N N . HIS A 1 74 ? 2.953 -12.758 -0.945 1.00 92.56 74 HIS A N 1
ATOM 572 C CA . HIS A 1 74 ? 4.133 -12.115 -1.517 1.00 92.56 74 HIS A CA 1
ATOM 573 C C . HIS A 1 74 ? 5.287 -12.047 -0.497 1.00 92.56 74 HIS A C 1
ATOM 575 O O . HIS A 1 74 ? 5.095 -11.513 0.601 1.00 92.56 74 HIS A O 1
ATOM 581 N N . PRO A 1 75 ? 6.512 -12.468 -0.866 1.00 94.12 75 PRO A N 1
ATOM 582 C CA . PRO A 1 75 ? 7.620 -12.632 0.081 1.00 94.12 75 PRO A CA 1
ATOM 583 C C . PRO A 1 75 ? 8.066 -11.321 0.742 1.00 94.12 75 PRO A C 1
ATOM 585 O O . PRO A 1 75 ? 8.494 -11.324 1.890 1.00 94.12 75 PRO A O 1
ATOM 588 N N . VAL A 1 76 ? 7.951 -10.193 0.032 1.00 94.12 76 VAL A N 1
ATOM 589 C CA . VAL A 1 76 ? 8.376 -8.878 0.547 1.00 94.12 76 VAL A CA 1
ATOM 590 C C . VAL A 1 76 ? 7.286 -8.180 1.365 1.00 94.12 76 VAL A C 1
ATOM 592 O O . VAL A 1 76 ? 7.483 -7.898 2.543 1.00 94.12 76 VAL A O 1
ATOM 595 N N . TRP A 1 77 ? 6.130 -7.863 0.768 1.00 96.50 77 TRP A N 1
ATOM 596 C CA . TRP A 1 77 ? 5.134 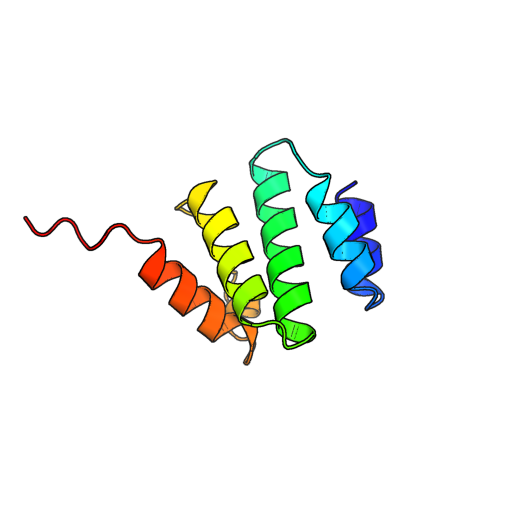-7.043 1.464 1.00 96.50 77 TRP A CA 1
ATOM 597 C C . TRP A 1 77 ? 4.270 -7.820 2.459 1.00 96.50 77 TRP A C 1
ATOM 599 O O . TRP A 1 77 ? 3.690 -7.189 3.337 1.00 96.50 77 TRP A O 1
ATOM 609 N N . GLY A 1 78 ? 4.167 -9.152 2.351 1.00 95.56 78 GLY A N 1
ATOM 610 C CA . GLY A 1 78 ? 3.385 -9.974 3.281 1.00 95.56 78 GLY A CA 1
ATOM 611 C C . GLY A 1 78 ? 3.859 -9.796 4.729 1.00 95.56 78 GLY A C 1
ATOM 612 O O . GLY A 1 78 ? 3.095 -9.286 5.550 1.00 95.56 78 GLY A O 1
ATOM 613 N N . PRO A 1 79 ? 5.145 -10.068 5.025 1.00 96.38 79 PRO A N 1
ATOM 614 C CA . PRO A 1 79 ? 5.722 -9.848 6.352 1.00 96.38 79 PRO A CA 1
ATOM 615 C C . PRO A 1 79 ? 5.619 -8.395 6.838 1.00 96.38 79 PRO A C 1
ATOM 617 O O . PRO A 1 79 ? 5.395 -8.135 8.021 1.00 96.38 79 PRO A O 1
ATOM 620 N N . VAL A 1 80 ? 5.759 -7.422 5.930 1.00 97.00 80 VAL A N 1
ATOM 621 C CA . VAL A 1 80 ? 5.642 -5.994 6.268 1.00 97.00 80 VAL A CA 1
ATOM 622 C C . VAL A 1 80 ? 4.208 -5.634 6.660 1.00 97.00 80 VAL A C 1
ATOM 624 O O . VAL A 1 80 ? 4.005 -4.888 7.621 1.00 97.00 80 VAL A O 1
ATOM 627 N N . PHE A 1 81 ? 3.214 -6.177 5.956 1.00 97.19 81 PHE A N 1
ATOM 628 C CA . PHE A 1 81 ? 1.807 -5.994 6.290 1.00 97.19 81 PHE A CA 1
ATOM 629 C C . PHE A 1 81 ? 1.457 -6.635 7.636 1.00 97.19 81 PHE A C 1
ATOM 631 O O . PHE A 1 81 ? 0.786 -6.000 8.446 1.00 97.19 81 PHE A O 1
ATOM 638 N N . ASP A 1 82 ? 1.957 -7.839 7.921 1.00 95.25 82 ASP A N 1
ATOM 639 C CA . ASP A 1 82 ? 1.734 -8.503 9.212 1.00 95.25 82 ASP A CA 1
ATOM 640 C C . ASP A 1 82 ? 2.344 -7.702 10.369 1.00 95.25 82 ASP A C 1
ATOM 642 O O . ASP A 1 82 ? 1.708 -7.497 11.407 1.00 95.25 82 ASP A O 1
ATOM 646 N N . LYS A 1 83 ? 3.545 -7.148 10.171 1.00 95.19 83 LYS A N 1
ATOM 647 C CA . LYS A 1 83 ? 4.161 -6.234 11.138 1.00 95.19 83 LYS A CA 1
ATOM 648 C C . LYS A 1 83 ? 3.331 -4.963 11.335 1.00 95.19 83 LYS A C 1
ATOM 650 O O . LYS A 1 83 ? 3.137 -4.537 12.473 1.00 95.19 83 LYS A O 1
ATOM 655 N N . ALA A 1 84 ? 2.819 -4.368 10.256 1.00 96.00 84 ALA A N 1
ATOM 656 C CA . ALA A 1 84 ? 1.929 -3.212 10.343 1.00 96.00 84 ALA A CA 1
ATOM 657 C C . ALA A 1 84 ? 0.639 -3.556 11.107 1.00 96.00 84 ALA A C 1
ATOM 659 O O . ALA A 1 84 ? 0.249 -2.804 11.994 1.00 96.00 84 ALA A O 1
ATOM 660 N N . LEU A 1 85 ? 0.031 -4.720 10.858 1.00 94.19 85 LEU A N 1
ATOM 661 C CA . LEU A 1 85 ? -1.130 -5.204 11.607 1.00 94.19 85 LEU A CA 1
ATOM 662 C C . LEU A 1 85 ? -0.845 -5.338 13.103 1.00 94.19 85 LEU A C 1
ATOM 664 O O . LEU A 1 85 ? -1.682 -4.945 13.912 1.00 94.19 85 LEU A O 1
ATOM 668 N N . LEU A 1 86 ? 0.298 -5.905 13.491 1.00 92.31 86 LEU A N 1
ATOM 669 C CA . LEU A 1 86 ? 0.669 -6.055 14.902 1.00 92.31 86 LEU A CA 1
ATOM 670 C C . LEU A 1 86 ? 0.825 -4.704 15.608 1.00 92.31 86 LEU A C 1
ATOM 672 O O . LEU A 1 86 ? 0.465 -4.582 16.773 1.00 92.31 86 LEU A O 1
ATOM 676 N N . GLN A 1 87 ? 1.334 -3.694 14.904 1.00 89.00 87 GLN A N 1
ATOM 677 C CA . GLN A 1 87 ? 1.570 -2.362 15.464 1.00 89.00 87 GLN A CA 1
ATOM 678 C C . GLN A 1 87 ? 0.345 -1.445 15.424 1.00 89.00 87 GLN A C 1
ATOM 680 O O . GLN A 1 87 ? 0.201 -0.584 16.284 1.00 89.00 87 GLN A O 1
ATOM 685 N N . SER A 1 88 ? -0.524 -1.606 14.425 1.00 86.62 88 SER A N 1
ATOM 686 C CA . SER A 1 88 ? -1.774 -0.849 14.300 1.00 86.62 88 SER A CA 1
ATOM 687 C C . SER A 1 88 ? -2.900 -1.432 15.149 1.00 86.62 88 SER A C 1
ATOM 689 O O . SER A 1 88 ? -3.903 -0.759 15.377 1.00 86.62 88 SER A O 1
ATOM 691 N N . GLN A 1 89 ? -2.763 -2.672 15.623 1.00 74.31 89 GLN A N 1
ATOM 692 C CA . GLN A 1 89 ? -3.649 -3.189 16.653 1.00 74.31 89 GLN A CA 1
ATOM 693 C C . GLN A 1 89 ? -3.400 -2.398 17.941 1.00 74.31 89 GLN A C 1
ATOM 695 O O . GLN A 1 89 ? -2.263 -2.381 18.419 1.00 74.31 89 GLN A O 1
ATOM 700 N N . PRO A 1 90 ? -4.429 -1.768 18.539 1.00 58.25 90 PRO A N 1
ATOM 701 C CA . PRO A 1 90 ? -4.285 -1.271 19.895 1.00 58.25 90 PRO A CA 1
ATOM 702 C C . PRO A 1 90 ? -3.874 -2.478 20.730 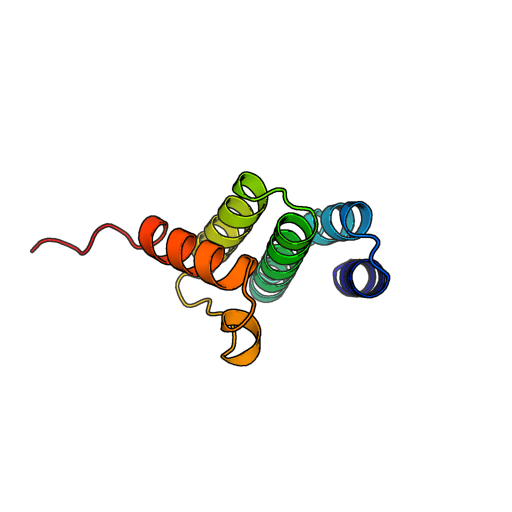1.00 58.25 90 PRO A C 1
ATOM 704 O O . PRO A 1 90 ? -4.549 -3.512 20.654 1.00 58.25 90 PRO A O 1
ATOM 707 N N . ALA A 1 91 ? -2.733 -2.369 21.426 1.00 54.66 91 ALA A N 1
ATOM 708 C CA . ALA A 1 91 ? -2.217 -3.403 22.313 1.00 54.66 91 ALA A CA 1
ATOM 709 C C . ALA A 1 91 ? -3.420 -4.028 23.001 1.00 54.66 91 ALA A C 1
ATOM 711 O O . ALA A 1 91 ? -4.167 -3.281 23.639 1.00 54.66 91 ALA A O 1
ATOM 712 N N . ARG A 1 92 ? -3.671 -5.325 22.715 1.00 53.72 92 ARG A N 1
ATOM 713 C CA . ARG A 1 92 ? -4.791 -6.118 23.246 1.00 53.72 92 ARG A CA 1
ATOM 714 C C . ARG A 1 92 ? -5.239 -5.458 24.531 1.00 53.72 92 ARG A C 1
ATOM 716 O O . ARG A 1 92 ? -4.409 -5.434 25.436 1.00 53.72 92 ARG A O 1
ATOM 723 N N . ARG A 1 93 ? -6.453 -4.887 24.573 1.00 54.22 93 ARG A N 1
ATOM 724 C CA . ARG A 1 93 ? -7.106 -4.442 25.813 1.00 54.22 93 ARG A CA 1
ATOM 725 C C . ARG A 1 93 ? -6.772 -5.495 26.870 1.00 54.22 93 ARG A C 1
ATOM 727 O O . ARG A 1 93 ? -7.385 -6.561 26.875 1.00 54.22 93 ARG A O 1
ATOM 734 N N . ARG A 1 94 ? -5.731 -5.250 27.669 1.00 51.34 94 ARG A N 1
ATOM 735 C CA . ARG A 1 94 ? -5.375 -6.080 28.807 1.00 51.34 94 ARG A CA 1
ATOM 736 C C . ARG A 1 94 ? -6.415 -5.655 29.826 1.00 51.34 94 ARG A C 1
ATOM 738 O O . ARG A 1 94 ? -6.278 -4.609 30.449 1.00 51.34 94 ARG A O 1
ATOM 745 N N . ARG A 1 95 ? -7.552 -6.351 29.761 1.00 46.84 95 ARG A N 1
ATOM 746 C CA . ARG A 1 95 ? -8.461 -6.502 30.891 1.00 46.84 95 ARG A CA 1
ATOM 747 C C . ARG A 1 95 ? -7.676 -7.054 32.070 1.00 46.84 95 ARG A C 1
ATOM 749 O O . ARG A 1 95 ? -6.739 -7.844 31.806 1.00 46.84 95 ARG A O 1
#

Organism: NCBI:txid1207057

Secondary structure (DSSP, 8-state):
-HHHHHHHHHTT-HHHHHHHHHT--SSHHHHHHHHHHHHHHHHHTT-HHHHHHHHHHHHHH-TT----HHHHT-TTHHHHHHHHHHHHS------